Protein AF-N6USP3-F1 (afdb_monomer_lite)

Sequence (148 aa):
MYKLVPLHKEPTWLWGTIARWLLTCDTKLKSNNLPKKVRELLDNVDLRAESKWLRQRMEQEKSPVVFCHNDMQEGNILLNMDHDKENNPEESQLMIIDFEYCSYNYRGFDIANHFIEWVYDYKEDNYPYYKEDYSNYPTELQRLLFIR

Structure (mmCIF, N/CA/C/O backbone):
data_AF-N6USP3-F1
#
_entry.id   AF-N6USP3-F1
#
loop_
_atom_site.group_PDB
_atom_site.id
_atom_site.type_symbol
_atom_site.label_atom_id
_atom_site.label_alt_id
_atom_site.label_comp_id
_atom_site.label_asym_id
_atom_site.label_entity_id
_atom_site.label_seq_id
_atom_site.pdbx_PDB_ins_code
_atom_site.Cartn_x
_atom_site.Cartn_y
_atom_site.Cartn_z
_atom_site.occupancy
_atom_site.B_iso_or_equiv
_atom_site.auth_seq_id
_atom_site.auth_comp_id
_atom_site.auth_asym_id
_atom_site.auth_atom_id
_atom_site.pdbx_PDB_model_num
ATOM 1 N N . MET A 1 1 ? -28.457 4.465 10.492 1.00 39.12 1 MET A N 1
ATOM 2 C CA . MET A 1 1 ? -28.421 4.022 9.080 1.00 39.12 1 MET A CA 1
ATOM 3 C C . MET A 1 1 ? -27.166 4.621 8.457 1.00 39.12 1 MET A C 1
ATOM 5 O O . MET A 1 1 ? -27.148 5.820 8.212 1.00 39.12 1 MET A O 1
ATOM 9 N N . TYR A 1 2 ? -26.081 3.854 8.320 1.00 47.66 2 TYR A N 1
ATOM 10 C CA . TYR A 1 2 ? -24.840 4.366 7.727 1.00 47.66 2 TYR A CA 1
ATOM 11 C C . TYR A 1 2 ? -25.054 4.547 6.221 1.00 47.66 2 TYR A C 1
ATOM 13 O O . TYR A 1 2 ? -25.387 3.589 5.524 1.00 47.66 2 TYR A O 1
ATOM 21 N N . LYS A 1 3 ? -24.930 5.780 5.721 1.00 62.78 3 LYS A N 1
ATOM 22 C CA . LYS A 1 3 ? -24.947 6.040 4.278 1.00 62.78 3 LYS A CA 1
ATOM 23 C C . LYS A 1 3 ? -23.611 5.572 3.708 1.00 62.78 3 LYS A C 1
ATOM 25 O O . LYS A 1 3 ? -22.565 6.056 4.123 1.00 62.78 3 LYS A O 1
ATOM 30 N N . LEU A 1 4 ? -23.649 4.616 2.784 1.00 77.25 4 LEU A N 1
ATOM 31 C CA . LEU A 1 4 ? -22.463 4.198 2.041 1.00 77.25 4 LEU A CA 1
ATOM 32 C C . LEU A 1 4 ? -21.978 5.360 1.164 1.00 77.25 4 LEU A C 1
ATOM 34 O O . LEU A 1 4 ? -22.795 6.072 0.578 1.00 77.25 4 LEU A O 1
ATOM 38 N N . VAL A 1 5 ? -20.659 5.519 1.030 1.00 82.81 5 VAL A N 1
ATOM 39 C CA . VAL A 1 5 ? -20.058 6.491 0.099 1.00 82.81 5 VAL A CA 1
ATOM 40 C C . VAL A 1 5 ? -20.538 6.156 -1.319 1.00 82.81 5 VAL A C 1
ATOM 42 O O . VAL A 1 5 ? -20.485 4.984 -1.671 1.00 82.81 5 VAL A O 1
ATOM 45 N N . PRO A 1 6 ? -21.017 7.082 -2.164 1.00 85.38 6 PRO A N 1
ATOM 46 C CA . PRO A 1 6 ? -21.605 6.756 -3.472 1.00 85.38 6 PRO A CA 1
ATOM 47 C C . PRO A 1 6 ? -20.552 6.422 -4.557 1.00 85.38 6 PRO A C 1
ATOM 49 O O . PRO A 1 6 ? -20.538 7.006 -5.633 1.00 85.38 6 PRO A O 1
ATOM 52 N N . LEU A 1 7 ? -19.665 5.465 -4.270 1.00 84.00 7 LEU A N 1
ATOM 53 C CA . LEU A 1 7 ? -18.617 4.942 -5.155 1.00 84.00 7 LEU A CA 1
ATOM 54 C C . LEU A 1 7 ? -18.836 3.458 -5.482 1.00 84.00 7 LEU A C 1
ATOM 56 O O . LEU A 1 7 ? -19.573 2.762 -4.771 1.00 84.00 7 LEU A O 1
ATOM 60 N N . HIS A 1 8 ? -18.151 2.979 -6.527 1.00 82.00 8 HIS A N 1
ATOM 61 C CA . HIS A 1 8 ? -18.098 1.563 -6.904 1.00 82.00 8 HIS A CA 1
ATOM 62 C C . HIS A 1 8 ? -17.639 0.695 -5.724 1.00 82.00 8 HIS A C 1
ATOM 64 O O . HIS A 1 8 ? -16.718 1.085 -5.012 1.00 82.00 8 HIS A O 1
ATOM 70 N N . LYS A 1 9 ? -18.304 -0.447 -5.500 1.00 88.88 9 LYS A N 1
ATOM 71 C CA . LYS A 1 9 ? -18.124 -1.285 -4.298 1.00 88.88 9 LYS A CA 1
ATOM 72 C C . LYS A 1 9 ? -17.109 -2.403 -4.447 1.00 88.88 9 LYS A C 1
ATOM 74 O O . LYS A 1 9 ? -16.643 -2.911 -3.437 1.00 88.88 9 LYS A O 1
ATOM 79 N N . GLU A 1 10 ? -16.770 -2.769 -5.676 1.00 88.19 10 GLU A N 1
ATOM 80 C CA . GLU A 1 10 ? -15.737 -3.769 -5.935 1.00 88.19 10 GLU A CA 1
ATOM 81 C C . GLU A 1 10 ? -14.345 -3.124 -5.911 1.00 88.19 10 GLU A C 1
ATOM 83 O O . GLU A 1 10 ? -14.217 -1.963 -6.327 1.00 88.19 10 GLU A O 1
ATOM 88 N N . PRO A 1 11 ? -13.290 -3.875 -5.538 1.00 89.31 11 PRO A N 1
ATOM 89 C CA . PRO A 1 11 ? -11.916 -3.388 -5.417 1.00 89.31 11 PRO A CA 1
ATOM 90 C C . PRO A 1 11 ? -11.22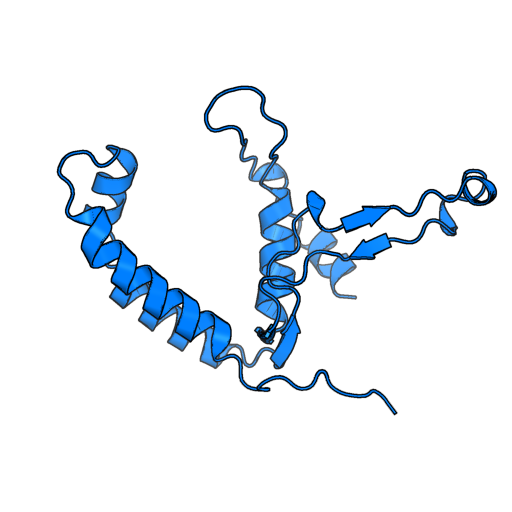3 -3.232 -6.781 1.00 89.31 11 PRO A C 1
ATOM 92 O O . PRO A 1 11 ? -10.088 -3.652 -7.000 1.00 89.31 11 PRO A O 1
ATOM 95 N N . THR A 1 12 ? -11.921 -2.646 -7.752 1.00 91.50 12 THR A N 1
ATOM 96 C CA . THR A 1 12 ? -11.443 -2.472 -9.127 1.00 91.50 12 THR A CA 1
ATOM 97 C C . THR A 1 12 ? -10.450 -1.328 -9.261 1.00 91.50 12 THR A C 1
ATOM 99 O O . THR A 1 12 ? -9.649 -1.334 -10.195 1.00 91.50 12 THR A O 1
ATOM 102 N N . TRP A 1 13 ? -10.497 -0.347 -8.354 1.00 93.88 13 TRP A N 1
ATOM 103 C CA . TRP A 1 13 ? -9.646 0.839 -8.423 1.00 93.88 13 TRP A CA 1
ATOM 104 C C . TRP A 1 13 ? -8.160 0.476 -8.318 1.00 93.88 13 TRP A C 1
ATOM 106 O O . TRP A 1 13 ? -7.393 0.879 -9.187 1.00 93.88 13 TRP A O 1
ATOM 116 N N . LEU A 1 14 ? -7.772 -0.372 -7.353 1.00 94.62 14 LEU A N 1
ATOM 117 C CA . LEU A 1 14 ? -6.386 -0.824 -7.169 1.00 94.62 14 LEU A CA 1
ATOM 118 C C . LEU A 1 14 ? -5.817 -1.445 -8.454 1.00 94.62 14 LEU A C 1
ATOM 120 O O . LEU A 1 14 ? -4.800 -0.995 -8.982 1.00 94.62 14 LEU A O 1
ATOM 124 N N . TRP A 1 15 ? -6.509 -2.443 -9.008 1.00 95.25 15 TRP A N 1
ATOM 125 C CA . TRP A 1 15 ? -6.050 -3.149 -10.208 1.00 95.25 15 TRP A CA 1
ATOM 126 C C . TRP A 1 15 ? -6.089 -2.271 -11.460 1.00 95.25 15 TRP A C 1
ATOM 128 O O . TRP A 1 15 ? -5.201 -2.369 -12.306 1.00 95.25 15 TRP A O 1
ATOM 138 N N . GLY A 1 16 ? -7.091 -1.395 -11.580 1.00 96.06 16 GLY A N 1
ATOM 139 C CA . GLY A 1 16 ? -7.171 -0.416 -12.662 1.00 96.06 16 GLY A CA 1
ATOM 140 C C . GLY A 1 16 ? -6.036 0.607 -12.604 1.00 96.06 16 GLY A C 1
ATOM 141 O O . GLY A 1 16 ? -5.482 0.979 -13.638 1.00 96.06 16 GLY A O 1
ATOM 142 N N . THR A 1 17 ? -5.645 1.039 -11.407 1.00 95.88 17 THR A N 1
ATOM 143 C CA . THR A 1 17 ? -4.505 1.937 -11.192 1.00 95.88 17 THR A CA 1
ATOM 144 C C . THR A 1 17 ? -3.185 1.245 -11.518 1.00 95.88 17 THR A C 1
ATOM 146 O O . THR A 1 17 ? -2.451 1.763 -12.358 1.00 95.88 17 THR A O 1
ATOM 149 N N . ILE A 1 18 ? -2.937 0.036 -10.998 1.00 96.62 18 ILE A N 1
ATOM 150 C CA . ILE A 1 18 ? -1.737 -0.751 -11.336 1.00 96.62 18 ILE A CA 1
ATOM 151 C C . ILE A 1 18 ? -1.629 -0.962 -12.853 1.00 96.62 18 ILE A C 1
ATOM 153 O O . ILE A 1 18 ? -0.581 -0.703 -13.440 1.00 96.62 18 ILE A O 1
ATOM 157 N N . ALA A 1 19 ? -2.714 -1.364 -13.523 1.00 96.38 19 ALA A N 1
ATOM 158 C CA . ALA A 1 19 ? -2.706 -1.584 -14.970 1.00 96.38 19 ALA A CA 1
ATOM 159 C C . ALA A 1 19 ? -2.365 -0.310 -15.766 1.00 96.38 19 ALA A C 1
ATOM 161 O O . ALA A 1 19 ? -1.589 -0.371 -16.724 1.00 96.38 19 ALA A O 1
ATOM 162 N N . ARG A 1 20 ? -2.912 0.848 -15.365 1.00 96.31 20 ARG A N 1
ATOM 163 C CA . ARG A 1 20 ? -2.589 2.147 -15.980 1.00 96.31 20 ARG A CA 1
ATOM 164 C C . ARG A 1 20 ? -1.129 2.532 -15.755 1.00 96.31 20 ARG A C 1
ATOM 166 O O . ARG A 1 20 ? -0.476 2.991 -16.687 1.00 96.31 20 ARG A O 1
ATOM 173 N N . TRP A 1 21 ? -0.605 2.336 -14.549 1.00 96.38 21 TRP A N 1
ATOM 174 C CA . TRP A 1 21 ? 0.785 2.665 -14.235 1.00 96.38 21 TRP A CA 1
ATOM 175 C C . TRP A 1 21 ? 1.775 1.758 -14.963 1.00 96.38 21 TRP A C 1
ATOM 177 O O . TRP A 1 21 ? 2.745 2.268 -15.515 1.00 96.38 21 TRP A O 1
ATOM 187 N N . LEU A 1 22 ? 1.490 0.458 -15.089 1.00 94.88 22 LEU A N 1
ATOM 188 C CA . LEU A 1 22 ? 2.297 -0.457 -15.903 1.00 94.88 22 LEU A CA 1
ATOM 189 C C . LEU A 1 22 ? 2.347 -0.030 -17.377 1.00 94.88 22 LEU A C 1
ATOM 191 O O . LEU A 1 22 ? 3.402 -0.098 -18.003 1.00 94.88 22 LEU A O 1
ATOM 195 N N . LEU A 1 23 ? 1.239 0.475 -17.930 1.00 93.75 23 LEU A N 1
ATOM 196 C CA . LEU A 1 23 ? 1.240 1.039 -19.283 1.00 93.75 23 LEU A CA 1
ATOM 197 C C . LEU A 1 23 ? 2.148 2.277 -19.384 1.00 93.75 23 LEU A C 1
ATOM 199 O O . LEU A 1 23 ? 2.888 2.426 -20.356 1.00 93.75 23 LEU A O 1
ATOM 203 N N . THR A 1 24 ? 2.137 3.152 -18.376 1.00 92.31 24 THR A N 1
ATOM 204 C CA . THR A 1 24 ? 3.067 4.290 -18.310 1.00 92.31 24 THR A CA 1
ATOM 205 C C . THR A 1 24 ? 4.519 3.812 -18.222 1.00 92.31 24 THR A C 1
ATOM 207 O O . THR A 1 24 ? 5.375 4.330 -18.944 1.00 92.31 24 THR A O 1
ATOM 210 N N . CYS A 1 25 ? 4.802 2.793 -17.406 1.00 90.50 25 CYS A N 1
ATOM 211 C CA . CYS A 1 25 ? 6.119 2.172 -17.283 1.00 90.50 25 CYS A CA 1
ATOM 212 C C . CYS A 1 25 ? 6.647 1.666 -18.633 1.00 90.50 25 CYS A C 1
ATOM 214 O O . CYS A 1 25 ? 7.786 1.977 -18.975 1.00 90.50 25 CYS A O 1
ATOM 216 N N . ASP A 1 26 ? 5.819 1.016 -19.459 1.00 86.19 26 ASP A N 1
ATOM 217 C CA . ASP A 1 26 ? 6.221 0.555 -20.800 1.00 86.19 26 ASP A CA 1
ATOM 218 C C . ASP A 1 26 ? 6.715 1.683 -21.716 1.00 86.19 26 ASP A C 1
ATOM 220 O O . ASP A 1 26 ? 7.413 1.429 -22.700 1.00 86.19 26 ASP A O 1
ATOM 224 N N . THR A 1 27 ? 6.318 2.928 -21.448 1.00 85.25 27 THR A N 1
ATOM 225 C CA . THR A 1 27 ? 6.772 4.098 -22.210 1.00 85.25 27 THR A CA 1
ATOM 226 C C . THR A 1 27 ? 7.988 4.755 -21.562 1.00 85.25 27 THR A C 1
ATOM 228 O O . THR A 1 27 ? 8.956 5.069 -22.252 1.00 85.25 27 THR A O 1
ATOM 231 N N . LYS A 1 28 ? 7.973 4.934 -20.236 1.00 84.94 28 LYS A N 1
ATOM 232 C CA . LYS A 1 28 ? 9.002 5.674 -19.490 1.00 84.94 28 LYS A CA 1
ATOM 233 C C . LYS A 1 28 ? 10.273 4.861 -19.242 1.00 84.94 28 LYS A C 1
ATOM 235 O O . LYS A 1 28 ? 11.362 5.430 -19.243 1.00 84.94 28 LYS A O 1
ATOM 240 N N . LEU A 1 29 ? 10.152 3.545 -19.078 1.00 85.00 29 LEU A N 1
ATOM 241 C CA . LEU A 1 29 ? 11.270 2.655 -18.749 1.00 85.00 29 LEU A CA 1
ATOM 242 C C . LEU A 1 29 ? 12.058 2.176 -19.979 1.00 85.00 29 LEU A C 1
ATOM 244 O O . LEU A 1 29 ? 13.066 1.498 -19.840 1.00 85.00 29 LEU A O 1
ATOM 248 N N . LYS A 1 30 ? 11.665 2.581 -21.191 1.00 78.25 30 LYS A N 1
ATOM 249 C CA . LYS A 1 30 ? 12.454 2.355 -22.418 1.00 78.25 30 LYS A CA 1
ATOM 250 C C . LYS A 1 30 ? 13.625 3.334 -22.583 1.00 78.25 30 LYS A C 1
ATOM 252 O O . LYS A 1 30 ? 14.356 3.257 -23.565 1.00 78.25 30 LYS A O 1
ATOM 257 N N . SER A 1 31 ? 13.786 4.283 -21.660 1.00 76.44 31 SER A N 1
ATOM 258 C CA . SER A 1 31 ? 14.863 5.273 -21.701 1.00 76.44 31 SER A CA 1
ATOM 259 C C . SER A 1 31 ? 16.227 4.651 -21.386 1.00 76.44 31 SER A C 1
ATOM 261 O O . SER A 1 31 ? 16.380 3.885 -20.436 1.00 76.44 31 SER A O 1
ATOM 263 N N . ASN A 1 32 ? 17.263 5.060 -22.121 1.00 73.12 32 ASN A N 1
ATOM 264 C CA . ASN A 1 32 ? 18.639 4.629 -21.855 1.00 73.12 32 ASN A CA 1
ATOM 265 C C . ASN A 1 32 ? 19.232 5.235 -20.566 1.00 73.12 32 ASN A C 1
ATOM 267 O O . ASN A 1 32 ? 20.242 4.726 -20.079 1.00 73.12 32 ASN A O 1
ATOM 271 N N . ASN A 1 33 ? 18.584 6.250 -19.981 1.00 84.06 33 ASN A N 1
ATOM 272 C CA . ASN A 1 33 ? 19.062 6.993 -18.805 1.00 84.06 33 ASN A CA 1
ATOM 273 C C . ASN A 1 33 ? 18.411 6.545 -17.483 1.00 84.06 33 ASN A C 1
ATOM 275 O O . ASN A 1 33 ? 18.255 7.348 -16.565 1.00 84.06 33 ASN A O 1
ATOM 279 N N . LEU A 1 34 ? 17.985 5.284 -17.375 1.00 87.38 34 LEU A N 1
ATOM 280 C CA . LEU A 1 34 ? 17.456 4.765 -16.114 1.00 87.38 34 LEU A CA 1
ATOM 281 C C . LEU A 1 34 ? 18.552 4.651 -15.041 1.00 87.38 34 LEU A C 1
ATOM 283 O O . LEU A 1 34 ? 19.668 4.230 -15.360 1.00 87.38 34 LEU A O 1
ATOM 287 N N . PRO A 1 35 ? 18.237 4.942 -13.763 1.00 88.88 35 PRO A N 1
ATOM 288 C CA . PRO A 1 35 ? 19.130 4.630 -12.655 1.00 88.88 35 PRO A CA 1
ATOM 289 C C . PRO A 1 35 ? 19.510 3.146 -12.658 1.00 88.88 35 PRO A C 1
ATOM 291 O O . PRO A 1 35 ? 18.665 2.283 -12.901 1.00 88.88 35 PRO A O 1
ATOM 294 N N . LYS A 1 36 ? 20.772 2.839 -12.335 1.00 89.50 36 LYS A N 1
ATOM 295 C CA . LYS A 1 36 ? 21.315 1.470 -12.383 1.00 89.50 36 LYS A CA 1
ATOM 296 C C . LYS A 1 36 ? 20.448 0.461 -11.617 1.00 89.50 36 LYS A C 1
ATOM 298 O O . LYS A 1 36 ? 20.107 -0.574 -12.172 1.00 89.50 36 LYS A O 1
ATOM 303 N N . LYS A 1 37 ? 20.019 0.813 -10.398 1.00 87.62 37 LYS A N 1
ATOM 304 C CA . LYS A 1 37 ? 19.157 -0.025 -9.543 1.00 87.62 37 LYS A CA 1
ATOM 305 C C . LYS A 1 37 ? 17.813 -0.360 -10.203 1.00 87.62 37 LYS A C 1
ATOM 307 O O . LYS A 1 37 ? 17.320 -1.470 -10.059 1.00 87.62 37 LYS A O 1
ATOM 312 N N . VAL A 1 38 ? 17.231 0.581 -10.952 1.00 89.50 38 VAL A N 1
ATOM 313 C CA . VAL A 1 38 ? 15.972 0.356 -11.682 1.00 89.50 38 VAL A CA 1
ATOM 314 C C . VAL A 1 38 ? 16.198 -0.603 -12.846 1.00 89.50 38 VAL A C 1
ATOM 316 O O . VAL A 1 38 ? 15.395 -1.504 -13.045 1.00 89.50 38 VAL A O 1
ATOM 319 N N . ARG A 1 39 ? 17.302 -0.454 -13.589 1.00 88.75 39 ARG A N 1
ATOM 320 C CA . ARG A 1 39 ? 17.650 -1.395 -14.664 1.00 88.75 39 ARG A CA 1
ATOM 321 C C . ARG A 1 39 ? 17.877 -2.806 -14.120 1.00 88.75 39 ARG A C 1
ATOM 323 O O . ARG A 1 39 ? 17.246 -3.733 -14.600 1.00 88.75 39 ARG A O 1
ATOM 330 N N . GLU A 1 40 ? 18.686 -2.938 -13.071 1.00 90.69 40 GLU A N 1
ATOM 331 C CA . GLU A 1 40 ? 18.949 -4.225 -12.414 1.00 90.69 40 GLU A CA 1
ATOM 332 C C . GLU A 1 40 ? 17.660 -4.896 -11.906 1.00 90.69 40 GLU A C 1
ATOM 334 O O . GLU A 1 40 ? 17.515 -6.110 -12.030 1.00 90.69 40 GLU A O 1
ATOM 339 N N . LEU A 1 41 ? 16.699 -4.126 -11.380 1.00 90.50 41 LEU A N 1
ATOM 340 C CA . LEU A 1 41 ? 15.382 -4.649 -11.003 1.00 90.50 41 LEU A CA 1
ATOM 341 C C . LEU A 1 41 ? 14.620 -5.189 -12.224 1.00 90.50 41 LEU A C 1
ATOM 343 O O . LEU A 1 41 ? 14.131 -6.313 -12.193 1.00 90.50 41 LEU A O 1
ATOM 347 N N . LEU A 1 42 ? 14.528 -4.401 -13.298 1.00 90.00 42 LEU A N 1
ATOM 348 C CA . LEU A 1 42 ? 13.759 -4.752 -14.498 1.00 90.00 42 LEU A CA 1
ATOM 349 C C . LEU A 1 42 ? 14.374 -5.909 -15.295 1.00 90.00 42 LEU A C 1
ATOM 351 O O . LEU A 1 42 ? 13.642 -6.629 -15.965 1.00 90.00 42 LEU A O 1
ATOM 355 N N . ASP A 1 43 ? 15.688 -6.119 -15.197 1.00 89.88 43 ASP A N 1
ATOM 356 C CA . ASP A 1 43 ? 16.366 -7.265 -15.812 1.00 89.88 43 ASP A CA 1
ATOM 357 C C . ASP A 1 43 ? 15.963 -8.600 -15.153 1.00 89.88 43 ASP A C 1
ATOM 359 O O . ASP A 1 43 ? 16.070 -9.656 -15.775 1.00 89.88 43 ASP A O 1
ATOM 363 N N . ASN A 1 44 ? 15.488 -8.560 -13.902 1.00 92.69 44 ASN A N 1
ATOM 364 C CA . ASN A 1 44 ? 15.151 -9.745 -13.107 1.00 92.69 44 ASN A CA 1
ATOM 365 C C . ASN A 1 44 ? 13.651 -9.886 -12.805 1.00 92.69 44 ASN A C 1
ATOM 367 O O . ASN A 1 44 ? 13.240 -10.910 -12.260 1.00 92.69 44 ASN A O 1
ATOM 371 N N . VAL A 1 45 ? 12.835 -8.876 -13.123 1.00 93.12 45 VAL A N 1
ATOM 372 C CA . VAL A 1 45 ? 11.423 -8.817 -12.725 1.00 93.12 45 VAL A CA 1
ATOM 373 C C . VAL A 1 45 ? 10.533 -8.446 -13.907 1.00 93.12 45 VAL A C 1
ATOM 375 O O . VAL A 1 45 ? 10.632 -7.355 -14.467 1.00 93.12 45 VAL A O 1
ATOM 378 N N . ASP A 1 46 ? 9.575 -9.320 -14.222 1.00 93.44 46 ASP A N 1
ATOM 379 C CA . ASP A 1 46 ? 8.460 -8.993 -15.112 1.00 93.44 46 ASP A CA 1
ATOM 380 C C . ASP A 1 46 ? 7.306 -8.396 -14.296 1.00 93.44 46 ASP A C 1
ATOM 382 O O . ASP A 1 46 ? 6.479 -9.107 -13.724 1.00 93.44 46 ASP A O 1
ATOM 386 N N . LEU A 1 47 ? 7.216 -7.064 -14.281 1.00 93.94 47 LEU A N 1
ATOM 387 C CA . LEU A 1 47 ? 6.192 -6.336 -13.525 1.00 93.94 47 LEU A CA 1
ATOM 388 C C . LEU A 1 47 ? 4.748 -6.734 -13.895 1.00 93.94 47 LEU A C 1
ATOM 390 O O . LEU A 1 47 ? 3.846 -6.642 -13.058 1.00 93.94 47 LEU A O 1
ATOM 394 N N . ARG A 1 48 ? 4.494 -7.174 -15.137 1.00 94.00 48 ARG A N 1
ATOM 395 C CA . ARG A 1 48 ? 3.155 -7.606 -15.574 1.00 94.00 48 ARG A CA 1
ATOM 396 C C . ARG A 1 48 ? 2.835 -8.994 -15.035 1.00 94.00 48 ARG A C 1
ATOM 398 O O . ARG A 1 48 ? 1.704 -9.224 -14.597 1.00 94.00 48 ARG A O 1
ATOM 405 N N . ALA A 1 49 ? 3.815 -9.895 -15.051 1.00 96.00 49 ALA A N 1
ATOM 406 C CA . ALA A 1 49 ? 3.685 -11.208 -14.434 1.00 96.00 49 ALA A CA 1
ATOM 407 C C . ALA A 1 49 ? 3.487 -11.087 -12.914 1.00 96.00 49 ALA A C 1
ATOM 409 O O . ALA A 1 49 ? 2.538 -11.672 -12.388 1.00 96.00 49 ALA A O 1
ATOM 410 N N . GLU A 1 50 ? 4.284 -10.252 -12.241 1.00 96.81 50 GLU A N 1
ATOM 411 C CA . GLU A 1 50 ? 4.168 -9.991 -10.800 1.00 96.81 50 GLU A CA 1
ATOM 412 C C . GLU A 1 50 ? 2.802 -9.404 -10.430 1.00 96.81 50 GLU A C 1
ATOM 414 O O . GLU A 1 50 ? 2.141 -9.881 -9.509 1.00 96.81 50 GLU A O 1
ATOM 419 N N . SER A 1 51 ? 2.305 -8.422 -11.193 1.00 96.31 51 SER A N 1
ATOM 420 C CA . SER A 1 51 ? 0.969 -7.854 -10.967 1.00 96.31 51 SER A CA 1
ATOM 421 C C . SER A 1 51 ? -0.143 -8.901 -11.105 1.00 96.31 51 SER A C 1
ATOM 423 O O . SER A 1 51 ? -1.076 -8.933 -10.295 1.00 96.31 51 SER A O 1
ATOM 425 N N . LYS A 1 52 ? -0.046 -9.787 -12.106 1.00 96.62 52 LYS A N 1
ATOM 426 C CA . LYS A 1 52 ? -1.009 -10.879 -12.302 1.00 96.62 52 LYS A CA 1
ATOM 427 C C . LYS A 1 52 ? -0.955 -11.883 -11.1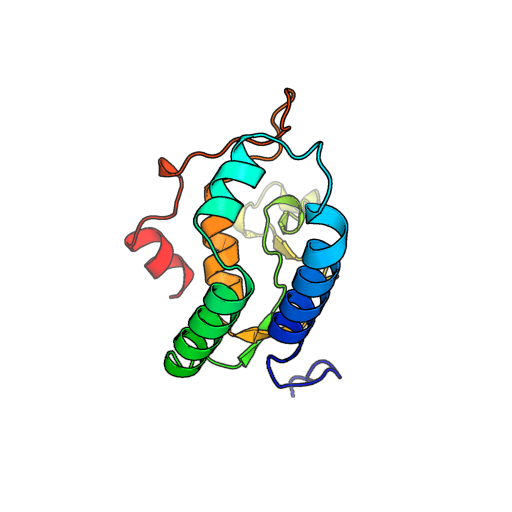51 1.00 96.62 52 LYS A C 1
ATOM 429 O O . LYS A 1 52 ? -2.011 -12.287 -10.662 1.00 96.62 52 LYS A O 1
ATOM 434 N N . TRP A 1 53 ? 0.245 -12.271 -10.724 1.00 97.06 53 TRP A N 1
ATOM 435 C CA . TRP A 1 53 ? 0.447 -13.171 -9.591 1.00 97.06 53 TRP A CA 1
ATOM 436 C C . TRP A 1 53 ? -0.121 -12.576 -8.298 1.00 97.06 53 TRP A C 1
ATOM 438 O O . TRP A 1 53 ? -0.923 -13.227 -7.625 1.00 97.06 53 TRP A O 1
ATOM 448 N N . LEU A 1 54 ? 0.203 -11.313 -8.000 1.00 95.88 54 LEU A N 1
ATOM 449 C CA . LEU A 1 54 ? -0.282 -10.608 -6.815 1.00 95.88 54 LEU A CA 1
ATOM 450 C C . LEU A 1 54 ? -1.812 -10.573 -6.779 1.00 95.88 54 LEU A C 1
ATOM 452 O O . LEU A 1 54 ? -2.415 -10.865 -5.747 1.00 95.88 54 LEU A O 1
ATOM 456 N N . ARG A 1 55 ? -2.456 -10.280 -7.916 1.00 94.62 55 ARG A N 1
ATOM 457 C CA . ARG A 1 55 ? -3.918 -10.297 -8.020 1.00 94.62 55 ARG A CA 1
ATOM 458 C C . ARG A 1 55 ? -4.511 -11.660 -7.686 1.00 94.62 55 ARG A C 1
ATOM 460 O O . ARG A 1 55 ? -5.408 -11.738 -6.852 1.00 94.62 55 ARG A O 1
ATOM 467 N N . GLN A 1 56 ? -3.984 -12.723 -8.289 1.00 94.69 56 GLN A N 1
ATOM 468 C CA . GLN A 1 56 ? -4.448 -14.087 -8.026 1.00 94.69 56 GLN A CA 1
ATOM 469 C C . GLN A 1 56 ? -4.261 -14.479 -6.559 1.00 94.69 56 GLN A C 1
ATOM 471 O O . GLN A 1 56 ? -5.129 -15.128 -5.977 1.00 94.69 56 GLN A O 1
ATOM 476 N N . ARG A 1 57 ? -3.144 -14.074 -5.947 1.00 94.44 57 ARG A N 1
ATOM 477 C CA . ARG A 1 57 ? -2.856 -14.341 -4.537 1.00 94.44 57 ARG A CA 1
ATOM 478 C C . ARG A 1 57 ? -3.817 -13.600 -3.607 1.00 94.44 57 ARG A C 1
ATOM 480 O O . ARG A 1 57 ? -4.301 -14.206 -2.653 1.00 94.44 57 ARG A O 1
ATOM 487 N N . MET A 1 58 ? -4.105 -12.331 -3.893 1.00 91.69 58 MET A N 1
ATOM 488 C CA . MET A 1 58 ? -5.022 -11.488 -3.114 1.00 91.69 58 MET A CA 1
ATOM 489 C C . MET A 1 58 ? -6.474 -11.972 -3.192 1.00 91.69 58 MET A C 1
ATOM 491 O O . MET A 1 58 ? -7.171 -11.989 -2.180 1.00 91.69 58 MET A O 1
ATOM 495 N N . GLU A 1 59 ? -6.923 -12.428 -4.364 1.00 88.25 59 GLU A N 1
ATOM 496 C CA . GLU A 1 59 ? -8.273 -12.983 -4.555 1.00 88.25 59 GLU A CA 1
ATOM 497 C C . GLU A 1 59 ? -8.519 -14.248 -3.694 1.00 88.25 59 GLU A C 1
ATOM 499 O O . GLU A 1 59 ? -9.666 -14.570 -3.382 1.00 88.25 59 GLU A O 1
ATOM 504 N N . GLN A 1 60 ? -7.462 -14.934 -3.235 1.00 92.75 60 GLN A N 1
ATOM 505 C CA . GLN A 1 60 ? -7.557 -16.111 -2.355 1.00 92.75 60 GLN A CA 1
ATOM 506 C C . GLN A 1 60 ? -7.719 -15.767 -0.865 1.00 92.75 60 GLN A C 1
ATOM 508 O O . GLN A 1 60 ? -8.271 -16.576 -0.121 1.00 92.75 60 GLN A O 1
ATOM 513 N N . GLU A 1 61 ? -7.279 -14.584 -0.424 1.00 90.56 61 GLU A N 1
ATOM 514 C CA . GLU A 1 61 ? -7.293 -14.179 0.994 1.00 90.56 61 GLU A CA 1
ATOM 515 C C . GLU A 1 61 ? -8.700 -13.870 1.524 1.00 90.56 61 GLU A C 1
ATOM 517 O O . GLU A 1 61 ? -8.915 -13.824 2.733 1.00 90.56 61 GLU A O 1
ATOM 522 N N . LYS A 1 62 ? -9.679 -13.652 0.631 1.00 89.62 62 LYS A N 1
ATOM 523 C CA . LYS A 1 62 ? -11.074 -13.315 0.982 1.00 89.62 62 LYS A CA 1
ATOM 524 C C . LYS A 1 62 ? -11.185 -12.148 1.980 1.00 89.62 62 LYS A C 1
ATOM 526 O O . LYS A 1 62 ? -12.097 -12.112 2.807 1.00 89.62 62 LYS A O 1
ATOM 531 N N . SER A 1 63 ? -10.260 -11.188 1.906 1.00 94.25 63 SER A N 1
ATOM 532 C CA . SER A 1 63 ? -10.287 -9.988 2.746 1.00 94.25 63 SER A CA 1
ATOM 533 C C . SER A 1 63 ? -11.568 -9.184 2.473 1.00 94.25 63 SER A C 1
ATOM 535 O O . SER A 1 63 ? -11.891 -8.970 1.301 1.00 94.25 63 SER A O 1
ATOM 537 N N . PRO A 1 64 ? -12.307 -8.726 3.503 1.00 95.50 64 PRO A N 1
ATOM 538 C CA . PRO A 1 64 ? -13.505 -7.920 3.299 1.00 95.50 64 PRO A CA 1
ATOM 539 C C . PRO A 1 64 ? -13.214 -6.660 2.483 1.00 95.50 64 PRO A C 1
ATOM 541 O O . PRO A 1 64 ? -12.220 -5.975 2.732 1.00 95.50 64 PRO A O 1
ATOM 544 N N . VAL A 1 65 ? -14.106 -6.337 1.548 1.00 95.56 65 VAL A N 1
ATOM 545 C CA . VAL A 1 65 ? -14.027 -5.101 0.767 1.00 95.56 65 VAL A CA 1
ATOM 546 C C . VAL A 1 65 ? -14.772 -3.996 1.511 1.00 95.56 65 VAL A C 1
ATOM 548 O O . VAL A 1 65 ? -15.960 -4.124 1.809 1.00 95.56 65 VAL A O 1
ATOM 551 N N . VAL A 1 66 ? -14.066 -2.915 1.832 1.00 96.25 66 VAL A N 1
ATOM 552 C CA . VAL A 1 66 ? -14.576 -1.763 2.590 1.00 96.25 66 VAL A CA 1
ATOM 553 C C . VAL A 1 66 ? -14.092 -0.469 1.946 1.00 96.25 66 VAL A C 1
ATOM 555 O O . VAL A 1 66 ? -13.247 -0.504 1.059 1.00 96.25 66 VAL A O 1
ATOM 558 N N . PHE A 1 67 ? -14.630 0.676 2.366 1.00 96.50 67 PHE A N 1
ATOM 559 C CA . PHE A 1 67 ? -14.059 1.961 1.971 1.00 96.50 67 PHE A CA 1
ATOM 560 C C . PHE A 1 67 ? -12.710 2.147 2.680 1.00 96.50 67 PHE A C 1
ATOM 562 O O . PHE A 1 67 ? -12.669 2.139 3.909 1.00 96.50 67 PHE A O 1
ATOM 569 N N . CYS A 1 68 ? -11.643 2.266 1.897 1.00 97.62 68 CYS A N 1
ATOM 570 C CA . CYS A 1 68 ? -10.259 2.386 2.345 1.00 97.62 68 CYS A CA 1
ATOM 571 C C . CYS A 1 68 ? -9.691 3.754 1.965 1.00 97.62 68 CYS A C 1
ATOM 573 O O . CYS A 1 68 ? -10.088 4.335 0.947 1.00 97.62 68 CYS A O 1
ATOM 575 N N . HIS A 1 69 ? -8.732 4.226 2.760 1.00 98.00 69 HIS A N 1
ATOM 576 C CA . HIS A 1 69 ? -7.950 5.423 2.463 1.00 98.00 69 HIS A CA 1
ATOM 577 C C . HIS A 1 69 ? -6.961 5.163 1.322 1.00 98.00 69 HIS A C 1
ATOM 579 O O . HIS A 1 69 ? -6.887 5.944 0.378 1.00 98.00 69 HIS A O 1
ATOM 585 N N . ASN A 1 70 ? -6.291 4.004 1.372 1.00 97.94 70 ASN A N 1
ATOM 586 C CA . ASN A 1 70 ? -5.229 3.538 0.474 1.00 97.94 70 ASN A CA 1
ATOM 587 C C . ASN A 1 70 ? -3.899 4.305 0.574 1.00 97.94 70 ASN A C 1
ATOM 589 O O . ASN A 1 70 ? -3.013 4.034 -0.231 1.00 97.94 70 ASN A O 1
ATOM 593 N N . ASP A 1 71 ? -3.759 5.208 1.548 1.00 97.81 71 ASP A N 1
ATOM 594 C CA . ASP A 1 71 ? -2.541 6.007 1.767 1.00 97.81 71 ASP A CA 1
ATOM 595 C C . ASP A 1 71 ? -2.411 6.474 3.233 1.00 97.81 71 ASP A C 1
ATOM 597 O O . ASP A 1 71 ? -2.488 7.656 3.557 1.00 97.81 71 ASP A O 1
ATOM 601 N N . MET A 1 72 ? -2.351 5.523 4.166 1.00 97.12 72 MET A N 1
ATOM 602 C CA . MET A 1 72 ? -2.337 5.792 5.615 1.00 97.12 72 MET A CA 1
ATOM 603 C C . MET A 1 72 ? -0.928 6.120 6.156 1.00 97.12 72 MET A C 1
ATOM 605 O O . MET A 1 72 ? -0.482 5.500 7.126 1.00 97.12 72 MET A O 1
ATOM 609 N N . GLN A 1 73 ? -0.234 7.065 5.519 1.00 96.94 73 GLN A N 1
ATOM 610 C CA . GLN A 1 73 ? 1.059 7.616 5.958 1.00 96.94 73 GLN A CA 1
ATOM 611 C C . GLN A 1 73 ? 0.894 8.721 7.018 1.00 96.94 73 GLN A C 1
ATOM 613 O O . GLN A 1 73 ? -0.207 9.243 7.218 1.00 96.94 73 GLN A O 1
ATOM 618 N N . GLU A 1 74 ? 1.956 9.042 7.761 1.00 95.81 74 GLU A N 1
ATOM 619 C CA . GLU A 1 74 ? 1.882 9.870 8.973 1.00 95.81 74 GLU A CA 1
ATOM 620 C C . GLU A 1 74 ? 1.413 11.311 8.728 1.00 95.81 74 GLU A C 1
ATOM 622 O O . GLU A 1 74 ? 0.733 11.893 9.570 1.00 95.81 74 GLU A O 1
ATOM 627 N N . GLY A 1 75 ? 1.712 11.877 7.563 1.00 96.25 75 GLY A N 1
ATOM 628 C CA . GLY A 1 75 ? 1.251 13.188 7.109 1.00 96.25 75 GLY A CA 1
ATOM 629 C C . GLY A 1 75 ? -0.263 13.276 6.895 1.00 96.25 75 GLY A C 1
ATOM 630 O O . GLY A 1 75 ? -0.817 14.372 6.980 1.00 96.25 75 GLY A O 1
ATOM 631 N N . ASN A 1 76 ? -0.944 12.141 6.706 1.00 97.75 76 ASN A N 1
ATOM 632 C CA . ASN A 1 76 ? -2.402 12.073 6.552 1.00 97.75 76 ASN A CA 1
ATOM 633 C C . ASN A 1 76 ? -3.135 11.834 7.887 1.00 97.75 76 ASN A C 1
ATOM 635 O O . ASN A 1 76 ? -4.367 11.767 7.915 1.00 97.75 76 ASN A O 1
ATOM 639 N N . ILE A 1 77 ? -2.399 11.719 9.002 1.00 96.25 77 ILE A N 1
ATOM 640 C CA . ILE A 1 77 ? -2.931 11.474 10.349 1.00 96.25 77 ILE A CA 1
ATOM 641 C C . ILE A 1 77 ? -2.606 12.677 11.237 1.00 96.25 77 ILE A C 1
ATOM 643 O O . ILE A 1 77 ? -1.526 12.794 11.814 1.00 96.25 77 ILE A O 1
ATOM 647 N N . LEU A 1 78 ? -3.568 13.584 11.374 1.00 94.31 78 LEU A N 1
ATOM 648 C CA . LEU A 1 78 ? -3.403 14.808 12.149 1.00 94.31 78 LEU A CA 1
ATOM 649 C C . LEU A 1 78 ? -3.891 14.634 13.583 1.00 94.31 78 LEU A C 1
ATOM 651 O O . LEU A 1 78 ? -4.920 14.008 13.833 1.00 94.31 78 LEU A O 1
ATOM 655 N N . LEU A 1 79 ? -3.192 15.262 14.523 1.00 90.69 79 LEU A N 1
ATOM 656 C CA . LEU A 1 79 ? -3.646 15.390 15.902 1.00 90.69 79 LEU A CA 1
ATOM 657 C C . LEU A 1 79 ? -4.384 16.723 16.061 1.00 90.69 79 LEU A C 1
ATOM 659 O O . LEU A 1 79 ? -3.795 17.782 15.844 1.00 90.69 79 LEU A O 1
ATOM 663 N N . ASN A 1 80 ? -5.667 16.685 16.431 1.00 83.19 80 ASN A N 1
ATOM 664 C CA . ASN A 1 80 ? -6.393 17.903 16.774 1.00 83.19 80 ASN A CA 1
ATOM 665 C C . ASN A 1 80 ? -5.938 18.411 18.154 1.00 83.19 80 ASN A C 1
ATOM 667 O O . ASN A 1 80 ? -6.221 17.775 19.173 1.00 83.19 80 ASN A O 1
ATOM 671 N N . MET A 1 81 ? -5.261 19.559 18.156 1.00 72.62 81 MET A N 1
ATOM 672 C CA . MET A 1 81 ? -4.711 20.244 19.328 1.00 72.62 81 MET A CA 1
ATOM 673 C C . MET A 1 81 ? -5.527 21.505 19.649 1.00 72.62 81 MET A C 1
ATOM 675 O O . MET A 1 81 ? -4.983 22.605 19.711 1.00 72.62 81 MET A O 1
ATOM 679 N N . ASP A 1 82 ? -6.847 21.377 19.806 1.00 72.12 82 ASP A N 1
ATOM 680 C CA . ASP A 1 82 ? -7.655 22.473 20.352 1.00 72.12 82 ASP A CA 1
ATOM 681 C C . ASP A 1 82 ? -7.111 22.847 21.747 1.00 72.12 82 ASP A C 1
ATOM 683 O O . ASP A 1 82 ? -7.002 21.986 22.621 1.00 72.12 82 ASP A O 1
ATOM 687 N N . HIS A 1 83 ? -6.764 24.124 21.960 1.00 57.41 83 HIS A N 1
ATOM 688 C CA . HIS A 1 83 ? -6.047 24.612 23.153 1.00 57.41 83 HIS A CA 1
ATOM 689 C C . HIS A 1 83 ? -6.718 24.266 24.498 1.00 57.41 83 HIS A C 1
ATOM 691 O O . HIS A 1 83 ? -6.026 24.090 25.498 1.00 57.41 83 HIS A O 1
ATOM 697 N N . ASP A 1 84 ? -8.043 24.096 24.538 1.00 59.62 84 ASP A N 1
ATOM 698 C CA . ASP A 1 84 ? -8.762 23.683 25.756 1.00 59.62 84 ASP A CA 1
ATOM 699 C C . ASP A 1 84 ? -8.482 22.216 26.156 1.00 59.62 84 ASP A C 1
ATOM 701 O O . ASP A 1 84 ? -8.698 21.832 27.307 1.00 59.62 84 ASP A O 1
ATOM 705 N N . LYS A 1 85 ? -7.953 21.401 25.233 1.00 54.75 85 LYS A N 1
ATOM 706 C CA . LYS A 1 85 ? -7.637 19.975 25.416 1.00 54.75 85 LYS A CA 1
ATOM 707 C C . LYS A 1 85 ? -6.156 19.684 25.660 1.00 54.75 85 LYS A C 1
ATOM 709 O O . LYS A 1 85 ? -5.811 18.534 25.918 1.00 54.75 85 LYS A O 1
ATOM 714 N N . GLU A 1 86 ? -5.277 20.691 25.649 1.00 55.22 86 GLU A N 1
ATOM 715 C CA . GLU A 1 86 ? -3.847 20.509 25.979 1.00 55.22 86 GLU A CA 1
ATOM 716 C C . GLU A 1 86 ? -3.639 19.928 27.390 1.00 55.22 86 GLU A C 1
ATOM 718 O O . GLU A 1 86 ? -2.649 19.248 27.649 1.00 55.22 86 GLU A O 1
ATOM 723 N N . ASN A 1 87 ? -4.606 20.134 28.290 1.00 59.06 87 ASN A N 1
ATOM 724 C CA . ASN A 1 87 ? -4.581 19.596 29.649 1.00 59.06 87 ASN A CA 1
ATOM 725 C C . ASN A 1 87 ? -5.147 18.169 29.767 1.00 59.06 87 ASN A C 1
ATOM 727 O O . ASN A 1 87 ? -5.118 17.611 30.864 1.00 59.06 87 ASN A O 1
ATOM 731 N N . ASN A 1 88 ? -5.663 17.574 28.681 1.00 61.16 88 ASN A N 1
ATOM 732 C CA . ASN A 1 88 ? -6.216 16.220 28.693 1.00 61.16 88 ASN A CA 1
ATOM 733 C C . ASN A 1 88 ? -5.850 15.437 27.410 1.00 61.16 88 ASN A C 1
ATOM 735 O O . ASN A 1 88 ? -6.652 15.362 26.479 1.00 61.16 88 ASN A O 1
ATOM 739 N N . PRO A 1 89 ? -4.649 14.824 27.347 1.00 60.75 89 PRO A N 1
ATOM 740 C CA . PRO A 1 89 ? -4.177 14.062 26.182 1.00 60.75 89 PRO A CA 1
ATOM 741 C C . PRO A 1 89 ? -5.100 12.908 25.760 1.00 60.75 89 PRO A C 1
ATOM 743 O O . PRO A 1 89 ? -5.064 12.470 24.614 1.00 60.75 89 PRO A O 1
ATOM 746 N N . GLU A 1 90 ? -5.941 12.411 26.673 1.00 65.31 90 GLU A N 1
ATOM 747 C CA . GLU A 1 90 ? -6.943 11.380 26.374 1.00 65.31 90 GLU A CA 1
ATOM 748 C C . GLU A 1 90 ? -8.112 11.907 25.519 1.00 65.31 90 GLU A C 1
ATOM 750 O O . GLU A 1 90 ? -8.844 11.122 24.919 1.00 65.31 90 GLU A O 1
ATOM 755 N N . GLU A 1 91 ? -8.282 13.231 25.420 1.00 64.75 91 GLU A N 1
ATOM 756 C CA . GLU A 1 91 ? -9.305 13.885 24.592 1.00 64.75 91 GLU A CA 1
ATOM 757 C C . GLU A 1 91 ? -8.790 14.351 23.222 1.00 64.75 91 GLU A C 1
ATOM 759 O O . GLU A 1 91 ? -9.576 14.866 22.406 1.00 64.75 91 GLU A O 1
ATOM 764 N N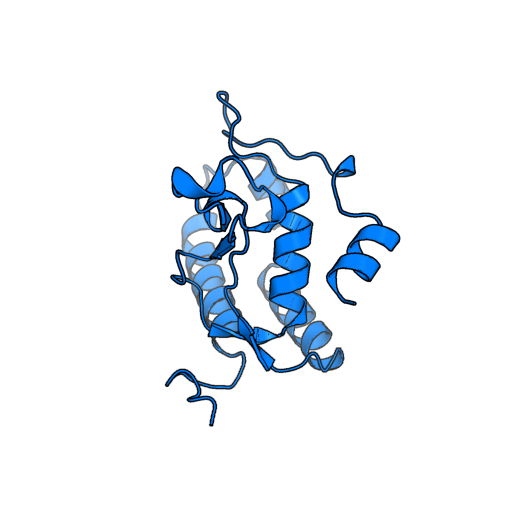 . SER A 1 92 ? -7.485 14.196 22.965 1.00 69.75 92 SER A N 1
ATOM 765 C CA . SER A 1 92 ? -6.871 14.508 21.678 1.00 69.75 92 SER A CA 1
ATOM 766 C C . SER A 1 92 ? -7.443 13.585 20.603 1.00 69.75 92 SER A C 1
ATOM 768 O O . SER A 1 92 ? -7.400 12.360 20.710 1.00 69.75 92 SER A O 1
ATOM 770 N N . GLN A 1 93 ? -8.010 14.176 19.554 1.00 83.31 93 GLN A N 1
ATOM 771 C CA . GLN A 1 93 ? -8.687 13.427 18.501 1.00 83.31 93 GLN A CA 1
ATOM 772 C C . GLN A 1 93 ? -7.793 13.337 17.267 1.00 83.31 93 GLN A C 1
ATOM 774 O O . GLN A 1 93 ? -7.354 14.359 16.740 1.00 83.31 93 GLN A O 1
ATOM 779 N N . LEU A 1 94 ? -7.573 12.118 16.774 1.00 90.50 94 LEU A N 1
ATOM 780 C CA . LEU A 1 94 ? -6.946 11.912 15.473 1.00 90.50 94 LEU A CA 1
ATOM 781 C C . LEU A 1 94 ? -7.937 12.235 14.350 1.00 90.50 94 LEU A C 1
ATOM 783 O O . LEU A 1 94 ? -9.105 11.836 14.394 1.00 90.50 94 LEU A O 1
ATOM 787 N N . MET A 1 95 ? -7.460 12.939 13.330 1.00 92.88 95 MET A N 1
ATOM 788 C CA . MET A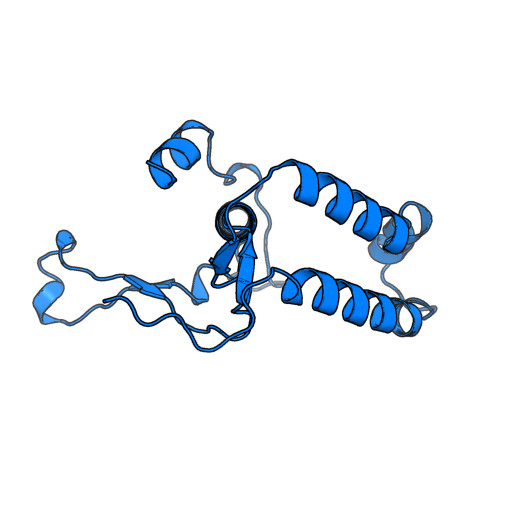 1 95 ? -8.191 13.236 12.105 1.00 92.88 95 MET A CA 1
ATOM 789 C C . MET A 1 95 ? -7.435 12.668 10.912 1.00 92.88 95 MET A C 1
ATOM 791 O O . MET A 1 95 ? -6.259 12.958 10.724 1.00 92.88 95 MET A O 1
ATOM 795 N N . ILE A 1 96 ? -8.134 11.877 10.102 1.00 96.12 96 ILE A N 1
ATOM 796 C CA . ILE A 1 96 ? -7.610 11.351 8.840 1.00 96.12 96 ILE A CA 1
ATOM 797 C C . ILE A 1 96 ? -8.040 12.299 7.723 1.00 96.12 96 ILE A C 1
ATOM 799 O O . ILE A 1 96 ? -9.218 12.666 7.647 1.00 96.12 96 ILE A O 1
ATOM 803 N N . ILE A 1 97 ? -7.095 12.698 6.878 1.00 96.88 97 ILE A N 1
ATOM 804 C CA . ILE A 1 97 ? -7.297 13.637 5.769 1.00 96.88 97 ILE A CA 1
ATOM 805 C C . ILE A 1 97 ? -6.694 13.091 4.472 1.00 96.88 97 ILE A C 1
ATOM 807 O O . ILE A 1 97 ? -5.995 12.095 4.499 1.00 96.88 97 ILE A O 1
ATOM 811 N N . ASP A 1 98 ? -6.937 13.796 3.367 1.00 97.31 98 ASP A N 1
ATOM 812 C CA . ASP A 1 98 ? -6.359 13.517 2.044 1.00 97.31 98 ASP A CA 1
ATOM 813 C C . ASP A 1 98 ? -6.750 12.165 1.416 1.00 97.31 98 ASP A C 1
ATOM 815 O O . ASP A 1 98 ? -5.951 11.287 1.109 1.00 97.31 98 ASP A O 1
ATOM 819 N N . PHE A 1 99 ? -8.050 12.017 1.161 1.00 96.38 99 PHE A N 1
ATOM 820 C CA . PHE A 1 99 ? -8.650 10.824 0.561 1.00 96.38 99 PHE A CA 1
ATOM 821 C C . PHE A 1 99 ? -8.439 10.732 -0.970 1.00 96.38 99 PHE A C 1
ATOM 823 O O . PHE A 1 99 ? -9.303 10.205 -1.677 1.00 96.38 99 PHE A O 1
ATOM 830 N N . GLU A 1 100 ? -7.341 11.246 -1.530 1.00 95.62 100 GLU A N 1
ATOM 831 C CA . GLU A 1 100 ? -7.142 11.306 -2.989 1.00 95.62 100 GLU A CA 1
ATOM 832 C C . GLU A 1 100 ? -7.081 9.922 -3.663 1.00 95.62 100 GLU A C 1
ATOM 834 O O . GLU A 1 100 ? -7.571 9.740 -4.785 1.00 95.62 100 GLU A O 1
ATOM 839 N N . TYR A 1 101 ? -6.571 8.918 -2.944 1.00 95.38 101 TYR A N 1
ATOM 840 C CA . TYR A 1 101 ? -6.521 7.525 -3.389 1.00 95.38 101 TYR A CA 1
ATOM 841 C C . TYR A 1 101 ? -7.678 6.673 -2.858 1.00 95.38 101 TYR A C 1
ATOM 843 O O . TYR A 1 101 ? -7.708 5.459 -3.092 1.00 95.38 101 TYR A O 1
ATOM 851 N N . CYS A 1 102 ? -8.657 7.267 -2.168 1.00 96.44 102 CYS A N 1
ATOM 852 C CA . CYS A 1 102 ? -9.704 6.495 -1.512 1.00 96.44 102 CYS A CA 1
ATOM 853 C C . CYS A 1 102 ? -10.561 5.703 -2.508 1.00 96.44 102 CYS A C 1
ATOM 855 O O . CYS A 1 102 ? -10.918 6.150 -3.602 1.00 96.44 102 CYS A O 1
ATOM 857 N N . SER A 1 103 ? -10.911 4.480 -2.128 1.00 97.00 103 SER A N 1
ATOM 858 C CA . SER A 1 103 ? -11.789 3.621 -2.920 1.00 97.00 103 SER A CA 1
ATOM 859 C C . SER A 1 103 ? -12.312 2.475 -2.069 1.00 97.00 103 SER A C 1
ATOM 861 O O . SER A 1 103 ? -11.835 2.240 -0.960 1.00 97.00 103 SER A O 1
ATOM 863 N N . TYR A 1 104 ? -13.301 1.736 -2.575 1.00 96.38 104 TYR A N 1
ATOM 864 C CA . TYR A 1 104 ? -13.554 0.421 -2.003 1.00 96.38 104 TYR A CA 1
ATOM 865 C C . TYR A 1 104 ? -12.377 -0.490 -2.345 1.00 96.38 104 TYR A C 1
ATOM 867 O O . TYR A 1 104 ? -12.042 -0.640 -3.518 1.00 96.38 104 TYR A O 1
ATOM 875 N N . ASN A 1 105 ? -11.743 -1.063 -1.329 1.00 96.69 105 ASN A N 1
ATOM 876 C CA . ASN A 1 105 ? -10.580 -1.927 -1.473 1.00 96.69 105 ASN A CA 1
ATOM 877 C C . ASN A 1 105 ? -10.582 -3.015 -0.386 1.00 96.69 105 ASN A C 1
ATOM 879 O O . ASN 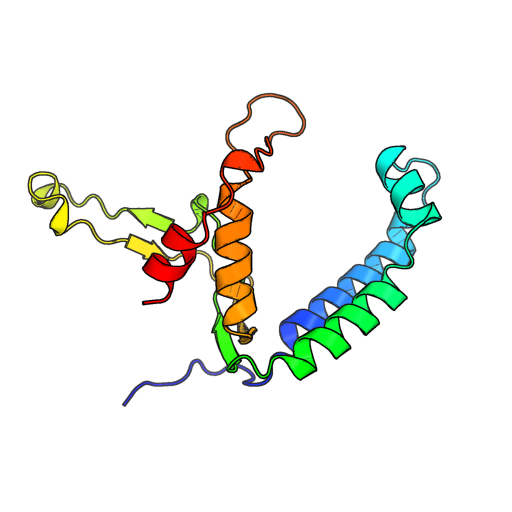A 1 105 ? -11.422 -3.023 0.517 1.00 96.69 105 ASN A O 1
ATOM 883 N N . TYR A 1 106 ? -9.661 -3.970 -0.488 1.00 96.25 106 TYR A N 1
ATOM 884 C CA . TYR A 1 106 ? -9.455 -4.985 0.537 1.00 96.25 106 TYR A CA 1
ATOM 885 C C . TYR A 1 106 ? -9.016 -4.322 1.844 1.00 96.25 106 TYR A C 1
ATOM 887 O O . TYR A 1 106 ? -7.976 -3.672 1.878 1.00 96.25 106 TYR A O 1
ATOM 895 N N . ARG A 1 107 ? -9.738 -4.553 2.946 1.00 96.50 107 ARG A N 1
ATOM 896 C CA . ARG A 1 107 ? -9.375 -4.029 4.276 1.00 96.50 107 ARG A CA 1
ATOM 897 C C . ARG A 1 107 ? -7.921 -4.335 4.644 1.00 96.50 107 ARG A C 1
ATOM 899 O O . ARG A 1 107 ? -7.245 -3.514 5.250 1.00 96.50 107 ARG A O 1
ATOM 906 N N . GLY A 1 108 ? -7.449 -5.530 4.282 1.00 95.69 108 GLY A N 1
ATOM 907 C CA . GLY A 1 108 ? -6.072 -5.948 4.537 1.00 95.69 108 GLY A CA 1
ATOM 908 C C . GLY A 1 108 ? -5.024 -5.082 3.834 1.00 95.69 108 GLY A C 1
ATOM 909 O O . GLY A 1 108 ? -3.932 -4.948 4.369 1.00 95.69 108 GLY A O 1
ATOM 910 N N . PHE A 1 109 ? -5.353 -4.473 2.690 1.00 96.19 109 PHE A N 1
ATOM 911 C CA . PHE A 1 109 ? -4.449 -3.569 1.978 1.00 96.19 109 PHE A CA 1
ATOM 912 C C . PHE A 1 109 ? -4.169 -2.310 2.800 1.00 96.19 109 PHE A C 1
ATOM 914 O O . PHE A 1 109 ? -3.012 -2.000 3.039 1.00 96.19 109 PHE A O 1
ATOM 921 N N . ASP A 1 110 ? -5.211 -1.633 3.285 1.00 97.62 110 ASP A N 1
ATOM 922 C CA . ASP A 1 110 ? -5.076 -0.363 4.016 1.00 97.62 110 ASP A CA 1
ATOM 923 C C . ASP A 1 110 ? -4.296 -0.545 5.330 1.00 97.62 110 ASP A C 1
ATOM 925 O O . ASP A 1 110 ? -3.414 0.241 5.667 1.00 97.62 110 ASP A O 1
ATOM 929 N N . ILE A 1 111 ? -4.563 -1.653 6.035 1.00 97.50 111 ILE A N 1
ATOM 930 C CA . ILE A 1 111 ? -3.842 -2.032 7.260 1.00 97.50 111 ILE A CA 1
ATOM 931 C C . ILE A 1 111 ? -2.377 -2.365 6.950 1.00 97.50 111 ILE A C 1
ATOM 933 O O . ILE A 1 111 ? -1.477 -1.901 7.645 1.00 97.50 111 ILE A O 1
ATOM 937 N N . ALA A 1 112 ? -2.123 -3.174 5.915 1.00 96.81 112 ALA A N 1
ATOM 938 C CA . ALA A 1 112 ? -0.763 -3.546 5.539 1.00 96.81 112 ALA A CA 1
ATOM 939 C C . ALA A 1 112 ? 0.047 -2.334 5.062 1.00 96.81 112 ALA A C 1
ATOM 941 O O . ALA A 1 112 ? 1.209 -2.218 5.437 1.00 96.81 112 ALA A O 1
ATOM 942 N N . ASN A 1 113 ? -0.570 -1.426 4.298 1.00 97.88 113 ASN A N 1
ATOM 943 C CA . ASN A 1 113 ? 0.039 -0.169 3.877 1.00 97.88 113 ASN A CA 1
ATOM 944 C C . ASN A 1 113 ? 0.443 0.660 5.095 1.00 97.88 113 ASN A C 1
ATOM 946 O O . ASN A 1 113 ? 1.606 1.015 5.222 1.00 97.88 113 ASN A O 1
ATOM 950 N N . HIS A 1 114 ? -0.477 0.875 6.041 1.00 98.19 114 HIS A N 1
ATOM 951 C CA . HIS A 1 114 ? -0.172 1.614 7.266 1.00 98.19 114 HIS A CA 1
ATOM 952 C C . HIS A 1 114 ? 1.010 1.011 8.046 1.00 98.19 114 HIS A C 1
ATOM 954 O O . HIS A 1 114 ? 1.862 1.743 8.533 1.00 98.19 114 HIS A O 1
ATOM 960 N N . PHE A 1 115 ? 1.111 -0.319 8.141 1.00 98.50 115 PHE A N 1
ATOM 961 C CA . PHE A 1 115 ? 2.257 -0.969 8.792 1.00 98.50 115 PHE A CA 1
ATOM 962 C C . PHE A 1 115 ? 3.570 -0.820 8.021 1.00 98.50 115 PHE A C 1
ATOM 964 O O . PHE A 1 115 ? 4.630 -0.808 8.640 1.00 98.50 115 PHE A O 1
ATOM 971 N N . ILE A 1 116 ? 3.517 -0.744 6.690 1.00 98.19 116 ILE A N 1
ATOM 972 C CA . ILE A 1 116 ? 4.700 -0.486 5.864 1.00 98.19 116 ILE A CA 1
ATOM 973 C C . ILE A 1 116 ? 5.195 0.947 6.079 1.00 98.19 116 ILE A C 1
ATOM 975 O O . ILE A 1 116 ? 6.401 1.134 6.185 1.00 98.19 116 ILE A O 1
ATOM 979 N N . GLU A 1 117 ? 4.304 1.927 6.243 1.00 98.19 117 GLU A N 1
ATOM 980 C CA . GLU A 1 117 ? 4.699 3.323 6.499 1.00 98.19 117 GLU A CA 1
ATOM 981 C C . GLU A 1 117 ? 5.513 3.496 7.791 1.00 98.19 117 GLU A C 1
ATOM 983 O O . GLU A 1 117 ? 6.315 4.411 7.886 1.00 98.19 117 GLU A O 1
ATOM 988 N N . TRP A 1 118 ? 5.439 2.570 8.756 1.00 98.00 118 TRP A N 1
ATOM 989 C CA . TRP A 1 118 ? 6.304 2.611 9.949 1.00 98.00 118 TRP A CA 1
ATOM 990 C C . TRP A 1 118 ? 7.792 2.424 9.619 1.00 98.00 118 TRP A C 1
ATOM 992 O O . TRP A 1 118 ? 8.658 2.785 10.414 1.00 98.00 118 TRP A O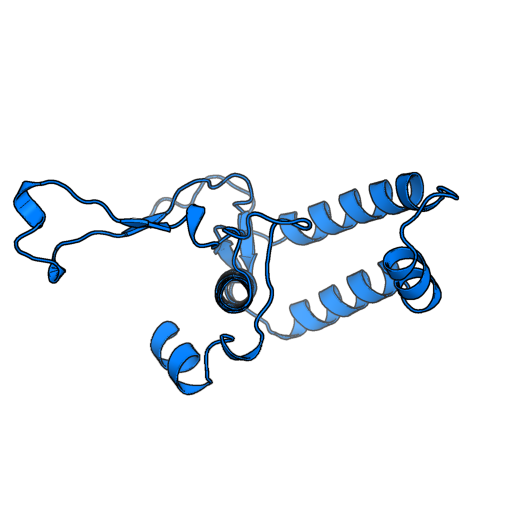 1
ATOM 1002 N N . VAL A 1 119 ? 8.095 1.823 8.466 1.00 98.31 119 VAL A N 1
ATOM 1003 C CA . VAL A 1 119 ? 9.462 1.630 7.971 1.00 98.31 119 VAL A CA 1
ATOM 1004 C C . VAL A 1 119 ? 10.021 2.925 7.391 1.00 98.31 119 VAL A C 1
ATOM 1006 O O . VAL A 1 119 ? 11.240 3.093 7.391 1.00 98.31 119 VAL A O 1
ATOM 1009 N N . TYR A 1 120 ? 9.168 3.824 6.900 1.00 97.25 120 TYR A N 1
ATOM 1010 C CA . TYR A 1 120 ? 9.580 5.008 6.160 1.00 97.25 120 TYR A CA 1
ATOM 1011 C C . TYR A 1 120 ? 9.555 6.263 7.040 1.00 97.25 120 TYR A C 1
ATOM 1013 O O . TYR A 1 120 ? 8.647 6.474 7.834 1.00 97.25 120 TYR A O 1
ATOM 1021 N N . ASP A 1 121 ? 10.585 7.096 6.899 1.00 95.81 121 ASP A N 1
ATOM 1022 C CA . ASP A 1 121 ? 10.639 8.444 7.470 1.00 95.81 121 ASP A CA 1
ATOM 1023 C C . ASP A 1 121 ? 10.908 9.441 6.342 1.00 95.81 121 ASP A C 1
ATOM 1025 O O . ASP A 1 121 ? 11.959 9.383 5.692 1.00 95.81 121 ASP A O 1
ATOM 1029 N N . TYR A 1 122 ? 9.957 10.345 6.104 1.00 95.69 122 TYR A N 1
ATOM 1030 C CA . TYR A 1 122 ? 10.008 11.345 5.034 1.00 95.69 122 TYR A CA 1
ATOM 1031 C C . TYR A 1 122 ? 10.605 12.695 5.472 1.00 95.69 122 TYR A C 1
ATOM 1033 O O . TYR A 1 122 ? 10.514 13.679 4.739 1.00 95.69 122 TYR A O 1
ATOM 1041 N N . LYS A 1 123 ? 11.216 12.777 6.662 1.00 94.50 123 LYS A N 1
ATOM 1042 C CA . LYS A 1 123 ? 11.846 14.004 7.196 1.00 94.50 123 LYS A CA 1
ATOM 1043 C C . LYS A 1 123 ? 13.349 14.093 6.918 1.00 94.50 123 LYS A C 1
ATOM 1045 O O . LYS A 1 123 ? 14.042 14.895 7.538 1.00 94.50 123 LYS A O 1
ATOM 1050 N N . GLU A 1 124 ? 13.873 13.255 6.028 1.00 94.19 124 GLU A N 1
ATOM 1051 C CA . GLU A 1 124 ? 15.293 13.256 5.683 1.00 94.19 124 GLU A CA 1
ATOM 1052 C C . GLU A 1 124 ? 15.638 14.474 4.809 1.00 94.19 124 GLU A C 1
ATOM 1054 O O . GLU A 1 124 ? 15.107 14.649 3.712 1.00 94.19 124 GLU A O 1
ATOM 1059 N N . ASP A 1 125 ? 16.573 15.302 5.278 1.00 95.25 125 ASP A N 1
ATOM 1060 C CA . ASP A 1 125 ? 16.994 16.520 4.573 1.00 95.25 125 ASP A CA 1
ATOM 1061 C C . ASP A 1 125 ? 17.838 16.221 3.321 1.00 95.25 125 ASP A C 1
ATOM 1063 O O . ASP A 1 125 ? 17.947 17.052 2.414 1.00 95.25 125 ASP A O 1
ATOM 1067 N N . ASN A 1 126 ? 18.469 15.045 3.260 1.00 95.38 126 ASN A N 1
ATOM 1068 C CA . ASN A 1 126 ? 19.361 14.663 2.170 1.00 95.38 126 ASN A CA 1
ATOM 1069 C C . ASN A 1 126 ? 18.669 13.754 1.156 1.00 95.38 126 ASN A C 1
ATOM 1071 O O . ASN A 1 126 ? 17.851 12.909 1.501 1.00 95.38 126 ASN A O 1
ATOM 1075 N N . TYR A 1 127 ? 19.067 13.849 -0.115 1.00 92.56 127 TYR A N 1
ATOM 1076 C CA . TYR A 1 127 ? 18.615 12.914 -1.150 1.00 92.56 127 TYR A CA 1
ATOM 1077 C C . TYR A 1 127 ? 18.797 11.443 -0.693 1.00 92.56 127 TYR A C 1
ATOM 1079 O O . TYR A 1 127 ? 19.897 11.096 -0.252 1.00 92.56 127 TYR A O 1
ATOM 1087 N N . PRO A 1 128 ? 17.789 10.555 -0.843 1.00 93.62 128 PRO A N 1
ATOM 1088 C CA . PRO A 1 128 ? 16.569 10.706 -1.647 1.00 93.62 128 PRO A CA 1
ATOM 1089 C C . PRO A 1 128 ? 15.360 11.328 -0.922 1.00 93.62 128 PRO A C 1
ATOM 1091 O O . PRO A 1 128 ? 14.248 11.216 -1.430 1.00 93.62 128 PRO A O 1
ATOM 1094 N N . TYR A 1 129 ? 15.578 12.009 0.206 1.00 95.81 129 TYR A N 1
ATOM 1095 C CA . TYR A 1 129 ? 14.575 12.681 1.047 1.00 95.81 129 TYR A CA 1
ATOM 1096 C C . TYR A 1 129 ? 13.628 11.739 1.793 1.00 95.81 129 TYR A C 1
ATOM 1098 O O . TYR A 1 129 ? 12.543 12.123 2.221 1.00 95.81 129 TYR A O 1
ATOM 1106 N N . TYR A 1 130 ? 14.053 10.489 1.952 1.00 96.19 130 TYR A N 1
ATOM 1107 C CA . TYR A 1 130 ? 13.422 9.527 2.839 1.00 96.19 130 TYR A CA 1
ATOM 1108 C C . TYR A 1 130 ? 14.468 8.547 3.375 1.00 96.19 130 TYR A C 1
ATOM 1110 O O . TYR A 1 130 ? 15.503 8.307 2.739 1.00 96.19 130 TYR A O 1
ATOM 1118 N N . LYS A 1 131 ? 14.170 7.937 4.520 1.00 96.69 131 LYS A N 1
ATOM 1119 C CA . LYS A 1 131 ? 14.941 6.837 5.102 1.00 96.69 131 LYS A CA 1
ATOM 1120 C C . LYS A 1 131 ? 14.041 5.625 5.313 1.00 96.69 131 LYS A C 1
ATOM 1122 O O . LYS A 1 131 ? 12.869 5.774 5.631 1.00 96.69 131 LYS A O 1
ATOM 1127 N N . GLU A 1 132 ? 14.604 4.432 5.138 1.00 96.69 132 GLU A N 1
ATOM 1128 C CA . GLU A 1 132 ? 13.949 3.166 5.475 1.00 96.69 132 GLU A CA 1
ATOM 1129 C C . GLU A 1 132 ? 14.647 2.502 6.673 1.00 96.69 132 GLU A C 1
ATOM 1131 O O . GLU A 1 132 ? 15.875 2.373 6.698 1.00 96.69 132 GLU A O 1
ATOM 1136 N N . ASP A 1 133 ? 13.873 2.075 7.668 1.00 97.50 133 ASP A N 1
ATOM 1137 C CA . ASP A 1 133 ? 14.337 1.273 8.799 1.00 97.50 133 ASP A CA 1
ATOM 1138 C C . ASP A 1 133 ? 13.368 0.116 9.065 1.00 97.50 133 ASP A C 1
ATOM 1140 O O . ASP A 1 133 ? 12.341 0.245 9.730 1.00 97.50 133 ASP A O 1
ATOM 1144 N N . TYR A 1 134 ? 13.714 -1.061 8.542 1.00 97.62 134 TYR A N 1
ATOM 1145 C CA . TYR A 1 134 ? 12.887 -2.262 8.671 1.00 97.62 134 TYR A CA 1
ATOM 1146 C C . TYR A 1 134 ? 12.765 -2.761 10.116 1.00 97.62 134 TYR A C 1
ATOM 1148 O O . TYR A 1 134 ? 11.878 -3.568 10.396 1.00 97.62 134 TYR A O 1
ATOM 1156 N N . SER A 1 135 ? 13.612 -2.292 11.041 1.00 97.88 135 SER A N 1
ATOM 1157 C CA . SER A 1 135 ? 13.456 -2.611 12.463 1.00 97.88 135 SER A CA 1
ATOM 1158 C C . SER A 1 135 ? 12.238 -1.924 13.093 1.00 97.88 135 SER A C 1
ATOM 1160 O O . SER A 1 135 ? 11.741 -2.405 14.111 1.00 97.88 135 SER A O 1
ATOM 1162 N N . ASN A 1 136 ? 11.703 -0.879 12.449 1.00 97.94 136 ASN A N 1
ATOM 1163 C CA . ASN A 1 136 ? 10.481 -0.196 12.870 1.00 97.94 136 ASN A CA 1
ATOM 1164 C C . ASN A 1 136 ? 9.195 -0.892 12.409 1.00 97.94 136 ASN A C 1
ATOM 1166 O O . ASN A 1 136 ? 8.114 -0.525 12.874 1.00 97.94 136 ASN A O 1
ATOM 1170 N N . TYR A 1 137 ? 9.270 -1.897 11.525 1.00 98.38 137 TYR A N 1
ATOM 1171 C CA . TYR A 1 137 ? 8.075 -2.636 11.118 1.00 98.38 137 TYR A CA 1
ATOM 1172 C C . TYR A 1 137 ? 7.378 -3.225 12.359 1.00 98.38 137 TYR A C 1
ATOM 1174 O O . TYR A 1 137 ? 8.036 -3.894 13.167 1.00 98.38 137 TYR A O 1
ATOM 1182 N N . PRO A 1 138 ? 6.060 -3.015 12.545 1.00 98.31 138 PRO A N 1
ATOM 1183 C CA . PRO A 1 138 ? 5.396 -3.353 13.795 1.00 98.31 138 PRO A CA 1
ATOM 1184 C C . PRO A 1 138 ? 5.515 -4.846 14.077 1.00 98.31 138 PRO A C 1
ATOM 1186 O O . PRO A 1 138 ? 5.241 -5.678 13.211 1.00 98.31 138 PRO A O 1
ATOM 1189 N N . THR A 1 139 ? 5.886 -5.197 15.305 1.00 98.31 139 THR A N 1
ATOM 1190 C CA . THR A 1 139 ? 5.961 -6.583 15.785 1.00 98.31 139 THR A CA 1
ATOM 1191 C C . THR A 1 139 ? 4.607 -7.285 15.686 1.00 98.31 139 THR A C 1
ATOM 1193 O O . THR A 1 139 ? 3.556 -6.648 15.617 1.00 98.31 139 THR A O 1
ATOM 1196 N N . GLU A 1 140 ? 4.595 -8.619 15.736 1.00 98.00 140 GLU A N 1
ATOM 1197 C CA . GLU A 1 140 ? 3.339 -9.381 15.748 1.00 98.00 140 GLU A CA 1
ATOM 1198 C C . GLU A 1 140 ? 2.393 -8.922 16.864 1.00 98.00 140 GLU A C 1
ATOM 1200 O O . GLU A 1 140 ? 1.205 -8.731 16.617 1.00 98.00 140 GLU A O 1
ATOM 1205 N N . LEU A 1 141 ? 2.927 -8.648 18.058 1.00 98.19 141 LEU A N 1
ATOM 1206 C CA . LEU A 1 141 ? 2.140 -8.138 19.175 1.00 98.19 141 LEU A CA 1
ATOM 1207 C C . LEU A 1 141 ? 1.514 -6.770 18.866 1.00 98.19 141 LEU A C 1
ATOM 1209 O O . LEU A 1 141 ? 0.329 -6.583 19.127 1.00 98.19 141 LEU A O 1
ATOM 1213 N N . GLN A 1 142 ? 2.266 -5.832 18.285 1.00 98.25 142 GLN A N 1
ATOM 1214 C CA . GLN A 1 142 ? 1.735 -4.519 17.891 1.00 98.25 142 GLN A CA 1
ATOM 1215 C C . GLN A 1 142 ? 0.657 -4.643 16.810 1.00 98.25 142 GLN A C 1
ATOM 1217 O O . GLN A 1 142 ? -0.399 -4.025 16.931 1.00 98.25 142 GLN A O 1
ATOM 1222 N N . ARG A 1 143 ? 0.872 -5.493 15.798 1.00 97.88 143 ARG A N 1
ATOM 1223 C CA . ARG A 1 143 ? -0.131 -5.743 14.751 1.00 97.88 143 ARG A CA 1
ATOM 1224 C C . ARG A 1 143 ? -1.405 -6.361 15.328 1.00 97.88 143 ARG A C 1
ATOM 1226 O O . ARG A 1 143 ? -2.495 -5.950 14.950 1.00 97.88 143 ARG A O 1
ATOM 1233 N N . LEU A 1 144 ? -1.279 -7.303 16.268 1.00 97.44 144 LEU A N 1
ATOM 1234 C CA . LEU A 1 144 ? -2.416 -7.896 16.978 1.00 97.44 144 LEU A CA 1
ATOM 1235 C C . LEU A 1 144 ? -3.151 -6.875 17.853 1.00 97.44 144 LEU A C 1
ATOM 1237 O O . LEU A 1 144 ? -4.372 -6.931 17.934 1.00 97.44 144 LEU A O 1
ATOM 1241 N N . LEU A 1 145 ? -2.436 -5.952 18.500 1.00 97.62 145 LEU A N 1
ATOM 1242 C CA . LEU A 1 145 ? -3.046 -4.867 19.272 1.00 97.62 145 LEU A CA 1
ATOM 1243 C C . LEU A 1 145 ? -3.815 -3.888 18.380 1.00 97.62 145 LEU A C 1
ATOM 1245 O O . LEU A 1 145 ? -4.889 -3.454 18.774 1.00 97.62 145 LEU A O 1
ATOM 1249 N N . PHE A 1 146 ? -3.303 -3.583 17.187 1.00 96.94 146 PHE A N 1
ATOM 1250 C CA . PHE A 1 146 ? -3.954 -2.675 16.241 1.00 96.94 146 PHE A CA 1
ATOM 1251 C C . PHE A 1 146 ? -5.271 -3.232 15.677 1.00 96.94 146 PHE A C 1
ATOM 1253 O O . PHE A 1 146 ? -6.212 -2.479 15.458 1.00 96.94 146 PHE A O 1
ATOM 1260 N N . ILE A 1 147 ? -5.344 -4.545 15.419 1.00 94.12 147 ILE A N 1
ATOM 1261 C CA . ILE A 1 147 ? -6.527 -5.179 14.803 1.00 94.12 147 ILE A CA 1
ATOM 1262 C C . ILE A 1 147 ? -7.567 -5.700 15.809 1.00 94.12 147 ILE A C 1
ATOM 1264 O O . ILE A 1 147 ? -8.559 -6.294 15.376 1.00 94.12 147 ILE A O 1
ATOM 1268 N N . ARG A 1 148 ? -7.305 -5.567 17.115 1.00 89.81 148 ARG A N 1
ATOM 1269 C CA . ARG A 1 148 ? -8.222 -5.969 18.195 1.00 89.81 148 ARG A CA 1
ATOM 1270 C C . ARG A 1 148 ? -9.457 -5.080 18.239 1.00 89.81 148 ARG A C 1
ATOM 1272 O O . ARG A 1 148 ? -10.540 -5.660 18.475 1.00 89.81 148 ARG A O 1
#

Foldseek 3Di:
DDDADPADQDAVLVLVVLVVVVVVCVVVVVDPPDDPVVVVCVVPDDSVVVSVVVVVVVVVVPADWDWALLAQAPVQWDWDCDPVCPVPPVPTDIDGDDSVSIDGHGPVNRLVNNLLNQQKDQCDPDPVSIGGDPVSRDDPVRSVVVVD

Radius of gyration: 18.98 Å; chains: 1; bounding box: 50×41×52 Å

pLDDT: mean 90.13, std 11.5, range [39.12, 98.5]

InterPro domains:
  IPR011009 Protein kinase-like domain superfamily [SSF56112] (6-148)

Organism: Dendroctonus ponderosae (NCBI:txid77166)

Secondary structure (DSSP, 8-state):
-PPPPSS--STHHHHHHHHHHHHHHHHHTT-TT--HHHHHHHHH--HHHHHHHHHHHHHHS-PPEEEE-S---GGGEEEE--GGGTT-GGGPEEEE--GGG-EEEEHHHHHHHHHHHTTEE---SSTTS-EE-GGGSPPHHHHHHHT-